Protein AF-A0A3M1MAS2-F1 (afdb_monomer)

Solvent-accessible surface area (backbone atoms only — not comparable to full-atom values): 4054 Å² total; per-residue (Å²): 78,68,56,68,86,80,51,50,42,97,76,38,66,40,21,29,66,73,83,62,44,31,86,79,58,33,86,43,50,86,67,67,86,81,50,38,32,38,59,30,70,51,73,63,61,75,88,81,83,82,85,78,88,78,81,81,80,88,75,92,128

Sequence (61 aa):
DADGDGIPNYLDPDSDGDGIPDKDEGTGDSDRDGIPNYLDPDNGATSTTYRVFLPLVTRSR

Foldseek 3Di:
DLCPPPDPLVRDQQQNPLPDGCVRQDQPQQQPPPHGRSNDSCSPVPPPPPDDDDPDDPDDD

Mean predicted aligned error: 9.86 Å

Radius of gyration: 16.24 Å; Cα contacts (8 Å, |Δi|>4): 68; chains: 1; bounding box: 22×23×54 Å

pLDDT: mean 80.98, std 18.61, range [45.5, 96.88]

Structure (mmCIF, N/CA/C/O backbone):
data_AF-A0A3M1MAS2-F1
#
_entry.id   AF-A0A3M1MAS2-F1
#
loop_
_atom_site.group_PDB
_atom_site.id
_atom_site.type_symbol
_atom_site.label_atom_id
_atom_site.label_alt_id
_atom_site.label_comp_id
_atom_site.label_asym_id
_atom_site.label_entity_id
_atom_site.label_seq_id
_atom_site.pdbx_PDB_ins_code
_atom_site.Cartn_x
_atom_site.Cartn_y
_atom_site.Cartn_z
_atom_site.occupancy
_atom_site.B_iso_or_equiv
_atom_site.auth_seq_id
_atom_site.auth_comp_id
_atom_site.auth_asym_id
_atom_site.auth_atom_id
_atom_site.pdbx_PDB_model_num
ATOM 1 N N . ASP A 1 1 ? -10.358 -0.824 3.011 1.00 87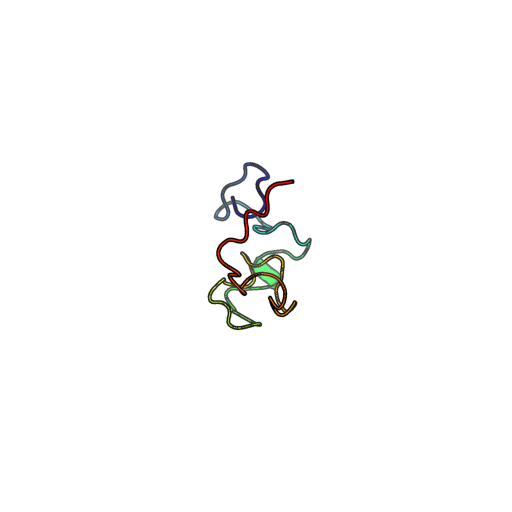.75 1 ASP A N 1
ATOM 2 C CA . ASP A 1 1 ? -9.889 0.369 3.690 1.00 87.75 1 ASP A CA 1
ATOM 3 C C . ASP A 1 1 ? -8.987 -0.151 4.795 1.00 87.75 1 ASP A C 1
ATOM 5 O O . ASP A 1 1 ? -9.523 -0.641 5.791 1.00 87.75 1 ASP A O 1
ATOM 9 N N . ALA A 1 2 ? -7.697 -0.347 4.497 1.00 88.94 2 ALA A N 1
ATOM 10 C CA . ALA A 1 2 ? -6.763 -0.989 5.429 1.00 88.94 2 ALA A CA 1
ATOM 11 C C . ALA A 1 2 ? -6.169 0.038 6.400 1.00 88.94 2 ALA A C 1
ATOM 13 O O . ALA A 1 2 ? -5.991 -0.282 7.575 1.00 88.94 2 ALA A O 1
ATOM 14 N N . ASP A 1 3 ? -5.984 1.271 5.939 1.00 92.06 3 ASP A N 1
ATOM 15 C CA . ASP A 1 3 ? -5.515 2.413 6.721 1.00 92.06 3 ASP A CA 1
ATOM 16 C C . ASP A 1 3 ? -6.654 3.207 7.403 1.00 92.06 3 ASP A C 1
ATOM 18 O O . ASP A 1 3 ? -6.434 3.905 8.398 1.00 92.06 3 ASP A O 1
ATOM 22 N N . GLY A 1 4 ? -7.902 3.037 6.956 1.00 94.19 4 GLY A N 1
ATOM 23 C CA . GLY A 1 4 ? -9.081 3.664 7.550 1.00 94.19 4 GLY A CA 1
ATOM 24 C C . GLY A 1 4 ? -9.355 5.083 7.048 1.00 94.19 4 GLY A C 1
ATOM 25 O O . GLY A 1 4 ? -10.028 5.841 7.761 1.00 94.19 4 GLY A O 1
ATOM 26 N N . ASP A 1 5 ? -8.840 5.473 5.878 1.00 93.38 5 ASP A N 1
ATOM 27 C CA . ASP A 1 5 ? -8.998 6.820 5.315 1.00 93.38 5 ASP A CA 1
ATOM 28 C C . ASP A 1 5 ? -10.344 7.042 4.584 1.00 93.38 5 ASP A C 1
ATOM 30 O O . ASP A 1 5 ? -10.748 8.180 4.302 1.00 93.38 5 ASP A O 1
ATOM 34 N N . GLY A 1 6 ? -11.101 5.964 4.356 1.00 95.69 6 GLY A N 1
ATOM 35 C CA . GLY A 1 6 ? -12.395 5.967 3.676 1.00 95.69 6 GLY A CA 1
ATOM 36 C C . GLY A 1 6 ? -12.331 5.698 2.168 1.00 95.69 6 GLY A C 1
ATOM 37 O O . GLY A 1 6 ? -13.386 5.685 1.514 1.00 95.69 6 GLY A O 1
ATOM 38 N N . ILE A 1 7 ? -11.148 5.451 1.610 1.00 95.19 7 ILE A N 1
ATOM 39 C CA . ILE A 1 7 ? -10.915 4.988 0.247 1.00 95.19 7 ILE A CA 1
ATOM 40 C C . ILE A 1 7 ? -10.829 3.450 0.269 1.00 95.19 7 ILE A C 1
ATOM 42 O O . ILE A 1 7 ? -10.151 2.821 1.077 1.00 95.19 7 ILE A O 1
ATOM 46 N N . PRO A 1 8 ? -11.590 2.742 -0.583 1.00 96.62 8 PRO A N 1
ATOM 47 C CA . PRO A 1 8 ? -11.417 1.299 -0.698 1.00 96.62 8 PRO A CA 1
ATOM 48 C C . PRO A 1 8 ? -10.040 0.965 -1.290 1.00 96.62 8 PRO A C 1
ATOM 50 O O . PRO A 1 8 ? -9.738 1.491 -2.349 1.00 96.62 8 PRO A O 1
ATOM 53 N N . ASN A 1 9 ? -9.307 -0.006 -0.728 1.0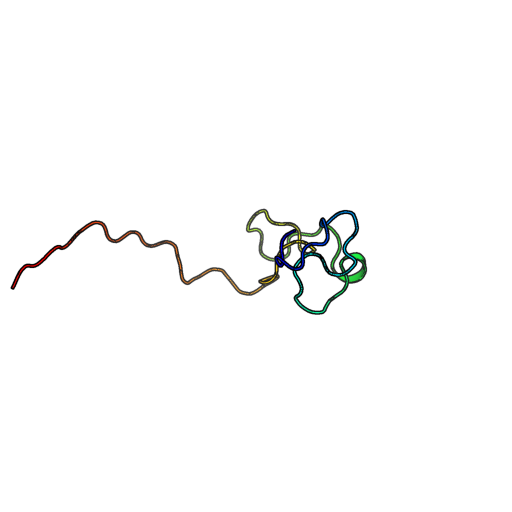0 95.31 9 ASN A N 1
ATOM 54 C CA . ASN A 1 9 ? -7.964 -0.433 -1.185 1.00 95.31 9 ASN A CA 1
ATOM 55 C C . ASN A 1 9 ? -7.821 -0.586 -2.712 1.00 95.31 9 ASN A C 1
ATOM 57 O O . ASN A 1 9 ? -6.809 -0.255 -3.297 1.00 95.31 9 ASN A O 1
ATOM 61 N N . TYR A 1 10 ? -8.853 -1.061 -3.419 1.00 94.12 10 TYR A N 1
ATOM 62 C CA . TYR A 1 10 ? -8.782 -1.207 -4.884 1.00 94.12 10 TYR A CA 1
ATOM 63 C C . TYR A 1 10 ? -8.798 0.130 -5.664 1.00 94.12 10 TYR A C 1
ATOM 65 O O . TYR A 1 10 ? -8.678 0.123 -6.892 1.00 94.12 10 TYR A O 1
ATOM 73 N N . LEU A 1 11 ? -9.024 1.251 -4.978 1.00 96.88 11 LEU A N 1
ATOM 74 C CA . LEU A 1 11 ? -8.987 2.632 -5.471 1.00 96.88 11 LEU A CA 1
ATOM 75 C C . LEU A 1 11 ? -7.914 3.473 -4.770 1.00 96.88 11 LEU A C 1
ATOM 77 O O . LEU A 1 11 ? -7.722 4.623 -5.171 1.00 96.88 11 LEU A O 1
ATOM 81 N N . ASP A 1 12 ? -7.271 2.927 -3.746 1.00 96.88 12 ASP A N 1
ATOM 82 C CA . ASP A 1 12 ? -6.271 3.615 -2.950 1.00 96.88 12 ASP A CA 1
ATOM 83 C C . ASP A 1 12 ? -4.883 3.421 -3.581 1.00 96.88 12 ASP A C 1
ATOM 85 O O . ASP A 1 12 ? -4.542 2.298 -3.952 1.00 96.88 12 ASP A O 1
ATOM 89 N N . PRO A 1 13 ? -4.109 4.489 -3.835 1.00 96.50 13 PRO A N 1
ATOM 90 C CA . PRO A 1 13 ? -2.724 4.356 -4.272 1.00 96.50 13 PRO A CA 1
ATOM 91 C C . PRO A 1 13 ? -1.722 3.971 -3.164 1.00 96.50 13 PRO A C 1
ATOM 93 O O . PRO A 1 13 ? -0.572 3.712 -3.532 1.00 96.50 13 PRO A O 1
ATOM 96 N N . ASP A 1 14 ? -2.118 4.021 -1.889 1.00 96.31 14 ASP A N 1
ATOM 97 C CA . ASP A 1 14 ? -1.314 3.769 -0.676 1.00 96.31 14 ASP A CA 1
ATOM 98 C C . ASP A 1 14 ? -2.217 3.099 0.382 1.00 96.31 14 ASP A C 1
ATOM 100 O O . ASP A 1 14 ? -2.636 3.710 1.360 1.00 96.31 14 ASP A O 1
ATOM 104 N N . SER A 1 15 ? -2.614 1.854 0.108 1.00 96.75 15 SER A N 1
ATOM 105 C CA . SER A 1 15 ? -3.737 1.158 0.751 1.00 96.75 15 SER A CA 1
ATOM 106 C C . SER A 1 15 ? -3.580 0.923 2.258 1.00 96.75 15 SER A C 1
ATOM 108 O O . SER A 1 15 ? -4.589 0.666 2.927 1.00 96.75 15 SER A O 1
ATOM 110 N N . ASP A 1 16 ? -2.355 0.927 2.784 1.00 94.94 16 ASP A N 1
ATOM 111 C CA . ASP A 1 16 ? -2.039 0.778 4.210 1.00 94.94 16 ASP A CA 1
ATOM 112 C C . ASP A 1 16 ? -1.494 2.062 4.863 1.00 94.94 16 ASP A C 1
ATOM 114 O O . ASP A 1 16 ? -1.333 2.110 6.091 1.00 94.94 16 ASP A O 1
ATOM 118 N N . GLY A 1 17 ? -1.323 3.129 4.076 1.00 94.88 17 GLY A N 1
ATOM 119 C CA . GLY A 1 17 ? -1.005 4.469 4.546 1.00 94.88 17 GLY A CA 1
ATOM 120 C C . GLY A 1 17 ? 0.390 4.592 5.157 1.00 94.88 17 GLY A C 1
ATOM 121 O O . GLY A 1 17 ? 0.611 5.466 6.010 1.00 94.88 17 GLY A O 1
ATOM 122 N N . ASP A 1 18 ? 1.330 3.727 4.773 1.00 92.19 18 ASP A N 1
ATOM 123 C CA . ASP A 1 18 ? 2.705 3.744 5.280 1.00 92.19 18 ASP A CA 1
ATOM 124 C C . ASP A 1 18 ? 3.595 4.793 4.567 1.00 92.19 18 ASP A C 1
ATOM 126 O O . ASP A 1 18 ? 4.671 5.171 5.059 1.00 92.19 18 ASP A O 1
ATOM 130 N N . GLY A 1 19 ? 3.096 5.353 3.457 1.00 92.38 19 GLY A N 1
ATOM 131 C CA . GLY A 1 19 ? 3.752 6.373 2.644 1.00 92.38 19 GLY A CA 1
ATOM 132 C C . GLY A 1 19 ? 4.547 5.825 1.454 1.00 92.38 19 GLY A C 1
ATOM 133 O O . GLY A 1 19 ? 5.225 6.610 0.770 1.00 92.38 19 GLY A O 1
ATOM 134 N N . ILE A 1 20 ? 4.491 4.518 1.194 1.00 90.94 20 ILE A N 1
ATOM 135 C CA . ILE A 1 20 ? 5.037 3.843 0.019 1.00 90.94 20 ILE A CA 1
ATOM 136 C C . ILE A 1 20 ? 3.865 3.444 -0.891 1.00 90.94 20 ILE A C 1
ATOM 138 O O . ILE A 1 20 ? 2.989 2.705 -0.489 1.00 90.94 20 ILE A O 1
ATOM 142 N N . PRO A 1 21 ? 3.828 3.882 -2.163 1.00 95.88 21 PRO A N 1
ATOM 143 C CA . PRO A 1 21 ? 2.713 3.526 -3.038 1.00 95.88 21 PRO A CA 1
ATOM 144 C C . PRO A 1 21 ? 2.619 2.013 -3.308 1.00 95.88 21 PRO A C 1
ATOM 146 O O . PRO A 1 21 ? 3.637 1.413 -3.671 1.00 95.88 21 PRO A O 1
ATOM 149 N N . ASP A 1 22 ? 1.402 1.457 -3.374 1.00 95.62 22 ASP A N 1
ATOM 150 C CA . ASP A 1 22 ? 1.109 0.031 -3.645 1.00 95.62 22 ASP A CA 1
ATOM 151 C C . ASP A 1 22 ? 1.893 -0.534 -4.847 1.00 95.62 22 ASP A C 1
ATOM 153 O O . ASP A 1 22 ? 2.295 -1.701 -4.907 1.00 95.62 22 ASP A O 1
ATOM 157 N N . LYS A 1 23 ? 2.107 0.310 -5.868 1.00 96.31 23 LYS A N 1
ATOM 158 C CA . LYS A 1 23 ? 2.831 -0.040 -7.103 1.00 96.31 23 LYS A CA 1
ATOM 159 C C . LYS A 1 23 ? 4.318 -0.342 -6.881 1.00 96.31 23 LYS A C 1
ATOM 161 O O . LYS A 1 23 ? 4.914 -1.027 -7.713 1.00 96.31 23 LYS A O 1
ATOM 166 N N . ASP A 1 24 ? 4.913 0.234 -5.843 1.00 95.50 24 ASP A N 1
ATOM 167 C CA . ASP A 1 24 ? 6.332 0.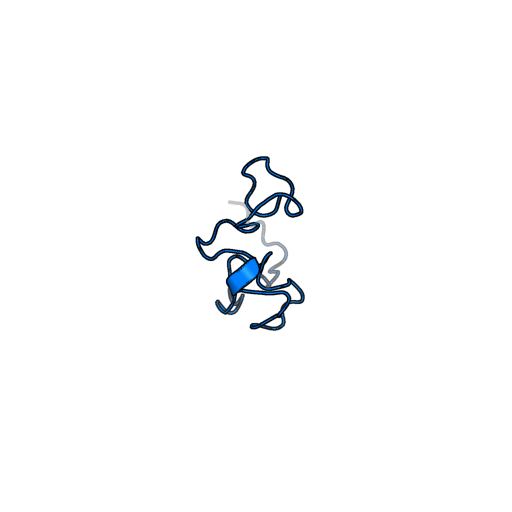114 -5.516 1.00 95.50 24 ASP A CA 1
ATOM 168 C C . ASP A 1 24 ? 6.564 -1.038 -4.524 1.00 95.50 24 ASP A C 1
ATOM 170 O O . ASP A 1 24 ? 7.603 -1.696 -4.593 1.00 95.50 24 ASP A O 1
ATOM 174 N N . GLU A 1 25 ? 5.577 -1.351 -3.684 1.00 94.31 25 GLU A N 1
ATOM 175 C CA . GLU A 1 25 ? 5.602 -2.489 -2.758 1.00 94.31 25 GLU A CA 1
ATOM 176 C C . GLU A 1 25 ? 5.267 -3.827 -3.424 1.00 94.31 25 GLU A C 1
ATOM 178 O O . GLU A 1 25 ? 5.926 -4.850 -3.198 1.00 94.31 25 GLU A O 1
ATOM 183 N N . GLY A 1 26 ? 4.245 -3.811 -4.284 1.00 93.44 26 GLY A N 1
ATOM 184 C CA . GLY A 1 26 ? 3.750 -4.972 -5.007 1.00 93.44 26 GLY A CA 1
ATOM 185 C C . GLY A 1 26 ? 3.008 -5.992 -4.138 1.00 93.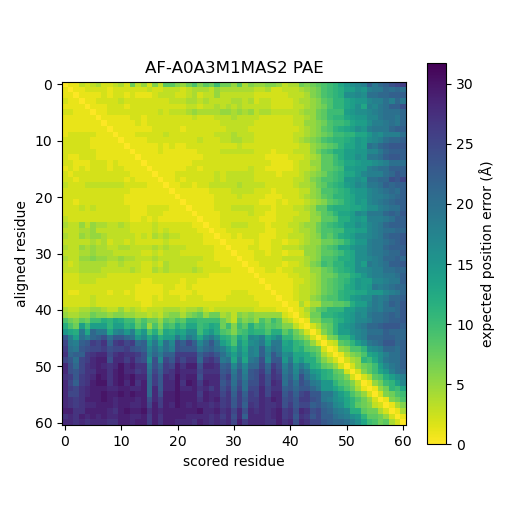44 26 GLY A C 1
ATOM 186 O O . GLY A 1 26 ? 2.739 -5.806 -2.960 1.00 93.44 26 GLY A O 1
ATOM 187 N N . THR A 1 27 ? 2.669 -7.132 -4.741 1.00 94.81 27 THR A N 1
ATOM 188 C CA . THR A 1 27 ? 1.879 -8.199 -4.095 1.00 94.81 27 THR A CA 1
ATOM 189 C C . THR A 1 27 ? 2.746 -9.226 -3.358 1.00 94.81 27 THR A C 1
ATOM 191 O O . THR A 1 27 ? 2.378 -10.402 -3.286 1.00 94.81 27 THR A O 1
ATOM 194 N N . GLY A 1 28 ? 3.953 -8.827 -2.953 1.00 93.94 28 GLY A N 1
ATOM 195 C CA . GLY A 1 28 ? 4.849 -9.662 -2.157 1.00 93.94 28 GLY A CA 1
ATOM 196 C C . GLY A 1 28 ? 4.306 -9.872 -0.748 1.00 93.94 28 GLY A C 1
ATOM 197 O O . GLY A 1 28 ? 3.262 -9.339 -0.406 1.00 93.94 28 GLY A O 1
ATOM 198 N N . ASP A 1 29 ? 5.017 -10.668 0.034 1.00 91.31 29 ASP A N 1
ATOM 199 C CA . ASP A 1 29 ? 4.785 -10.848 1.468 1.00 91.31 29 ASP A CA 1
ATOM 200 C C . ASP A 1 29 ? 6.181 -11.027 2.082 1.00 91.31 29 ASP A C 1
ATOM 202 O O . ASP A 1 29 ? 6.781 -12.114 2.042 1.00 91.31 29 ASP A O 1
ATOM 206 N N . SER A 1 30 ? 6.795 -9.897 2.433 1.00 89.88 30 SER A N 1
ATOM 207 C CA . SER A 1 30 ? 8.213 -9.819 2.792 1.00 89.88 30 SER A CA 1
ATOM 208 C C . SER A 1 30 ? 8.505 -10.527 4.111 1.00 89.88 30 SER A C 1
ATOM 210 O O . SER A 1 30 ? 9.570 -11.143 4.256 1.00 89.88 30 SER A O 1
ATOM 212 N N . ASP A 1 31 ? 7.578 -10.449 5.063 1.00 87.62 31 ASP A N 1
ATOM 213 C CA . ASP A 1 31 ? 7.741 -10.942 6.428 1.00 87.62 31 ASP A CA 1
ATOM 214 C C . ASP A 1 31 ? 7.029 -12.291 6.680 1.00 87.62 31 ASP A C 1
ATOM 216 O O . ASP A 1 31 ? 7.373 -13.005 7.631 1.00 87.62 31 ASP A O 1
ATOM 220 N N . ARG A 1 32 ? 6.193 -12.724 5.726 1.00 90.50 32 ARG A N 1
ATOM 221 C CA . ARG A 1 32 ? 5.487 -14.011 5.662 1.00 90.50 32 ARG A CA 1
ATOM 222 C C . ARG A 1 32 ? 4.384 -14.156 6.697 1.00 90.50 32 ARG A C 1
ATOM 224 O O . ARG A 1 32 ? 4.172 -15.270 7.200 1.00 90.50 32 ARG A O 1
ATOM 231 N N . ASP A 1 33 ? 3.697 -13.071 7.017 1.00 87.88 33 ASP A N 1
ATOM 232 C CA . ASP A 1 33 ? 2.557 -13.084 7.929 1.00 87.88 33 ASP A CA 1
ATOM 233 C C . ASP A 1 33 ? 1.217 -13.417 7.228 1.00 87.88 33 ASP A C 1
ATOM 235 O O . ASP A 1 33 ? 0.235 -13.793 7.884 1.00 87.88 33 ASP A O 1
ATOM 239 N N . GLY A 1 34 ? 1.212 -13.423 5.888 1.00 90.38 34 GLY A N 1
ATOM 240 C CA . GLY A 1 34 ? 0.060 -13.723 5.041 1.00 90.38 34 GLY A CA 1
ATOM 241 C C . GLY A 1 34 ? -0.729 -12.497 4.578 1.00 90.38 34 GLY A C 1
ATOM 242 O O . GLY A 1 34 ? -1.754 -12.674 3.905 1.00 90.38 34 GLY A O 1
ATOM 243 N N . ILE A 1 35 ? -0.276 -11.292 4.912 1.00 91.44 35 ILE A N 1
ATOM 244 C CA . ILE A 1 35 ? -0.769 -10.018 4.401 1.00 91.44 35 ILE A CA 1
ATOM 245 C C . ILE A 1 35 ? 0.151 -9.595 3.244 1.00 91.44 35 ILE A C 1
ATOM 247 O O . ILE A 1 35 ? 1.372 -9.642 3.356 1.00 91.44 35 ILE A O 1
ATOM 251 N N . PRO A 1 36 ? -0.396 -9.267 2.060 1.00 93.88 36 PRO A N 1
ATOM 252 C CA . PRO A 1 36 ? 0.425 -8.717 0.992 1.00 93.88 36 PRO A CA 1
ATOM 253 C C . PRO A 1 36 ? 1.037 -7.376 1.399 1.00 93.88 36 PRO A C 1
ATOM 255 O O . PRO A 1 36 ? 0.329 -6.584 2.000 1.00 93.88 36 PRO A O 1
ATOM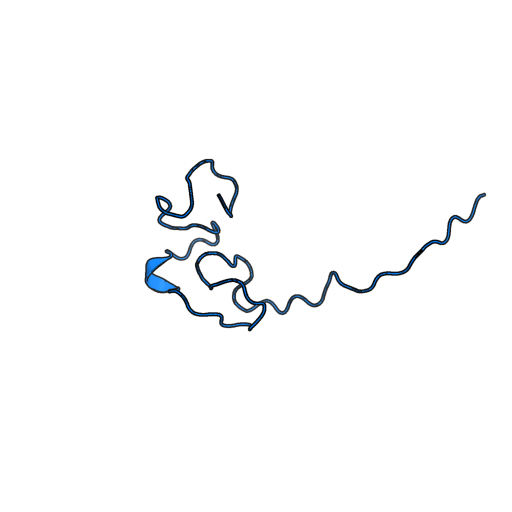 258 N N . ASN A 1 37 ? 2.264 -7.093 0.957 1.00 93.31 37 ASN A N 1
ATOM 259 C CA . ASN A 1 37 ? 3.003 -5.866 1.271 1.00 93.31 37 ASN A CA 1
ATOM 260 C C . ASN A 1 37 ? 2.155 -4.592 1.132 1.00 93.31 37 ASN A C 1
ATOM 262 O O . ASN A 1 37 ? 2.070 -3.851 2.084 1.00 93.31 37 ASN A O 1
ATOM 266 N N . TYR A 1 38 ? 1.444 -4.415 0.008 1.00 95.19 38 TYR A N 1
ATOM 267 C CA . TYR A 1 38 ? 0.560 -3.255 -0.225 1.00 95.19 38 TYR A CA 1
ATOM 268 C C . TYR A 1 38 ? -0.648 -3.133 0.726 1.00 95.19 38 TYR A C 1
ATOM 270 O O . TYR A 1 38 ? -1.526 -2.308 0.519 1.00 95.19 38 TYR A O 1
ATOM 278 N N . LEU A 1 39 ? -0.811 -4.049 1.676 1.00 95.88 39 LEU A N 1
ATOM 279 C CA . LEU A 1 39 ? -1.857 -4.053 2.699 1.00 95.88 39 LEU A CA 1
ATOM 280 C C . LEU A 1 39 ? -1.258 -4.206 4.103 1.00 95.88 39 LEU A C 1
ATOM 282 O O . LEU A 1 39 ? -2.021 -4.427 5.050 1.00 95.88 39 LEU A O 1
ATOM 286 N N . ASP A 1 40 ? 0.068 -4.186 4.214 1.00 91.75 40 ASP A N 1
ATOM 287 C CA . ASP A 1 40 ? 0.836 -4.525 5.403 1.00 91.75 40 ASP A CA 1
ATOM 288 C C . ASP A 1 40 ? 1.643 -3.299 5.867 1.00 91.75 40 ASP A C 1
ATOM 290 O O . ASP A 1 40 ? 2.798 -3.122 5.472 1.00 91.75 40 ASP A O 1
ATOM 294 N N . PRO A 1 41 ? 1.095 -2.494 6.795 1.00 88.38 41 PRO A N 1
ATOM 295 C CA . PRO A 1 41 ? 1.779 -1.305 7.299 1.00 88.38 41 PRO A CA 1
ATOM 296 C C . PRO A 1 41 ? 3.038 -1.638 8.121 1.00 88.38 41 PRO A C 1
ATOM 298 O O . PRO A 1 41 ? 3.780 -0.738 8.535 1.00 88.38 41 PRO A O 1
ATOM 301 N N . ASP A 1 42 ? 3.271 -2.916 8.430 1.00 81.56 42 ASP A N 1
ATOM 302 C CA . ASP A 1 42 ? 4.414 -3.428 9.162 1.00 81.56 42 ASP A CA 1
ATOM 303 C C . ASP A 1 42 ? 5.348 -4.310 8.316 1.00 81.56 42 ASP A C 1
ATOM 305 O O . ASP A 1 42 ? 6.150 -5.014 8.919 1.00 81.56 42 ASP A O 1
ATOM 309 N N . ASN A 1 43 ? 5.360 -4.160 6.978 1.00 69.38 43 ASN A N 1
ATOM 310 C CA . ASN A 1 43 ? 6.179 -4.811 5.921 1.00 69.38 43 ASN A CA 1
ATOM 311 C C . ASN A 1 43 ? 7.682 -5.076 6.256 1.00 69.38 43 ASN A C 1
ATOM 313 O O . ASN A 1 43 ? 8.613 -4.564 5.623 1.00 69.38 43 ASN A O 1
ATOM 317 N N . GLY A 1 44 ? 7.965 -5.889 7.282 1.00 67.81 44 GLY A N 1
ATOM 318 C CA . GLY A 1 44 ? 9.297 -6.204 7.826 1.00 67.81 44 GLY A CA 1
ATOM 319 C C . GLY A 1 44 ? 9.507 -5.966 9.334 1.00 67.81 44 GLY A C 1
ATOM 320 O O . GLY A 1 44 ? 10.522 -6.406 9.892 1.00 67.81 44 GLY A O 1
ATOM 321 N N . ALA A 1 45 ? 8.587 -5.308 10.033 1.00 61.72 45 ALA A N 1
ATOM 322 C CA . ALA A 1 45 ? 8.563 -5.236 11.484 1.00 61.72 45 ALA A CA 1
ATOM 323 C C . ALA A 1 45 ? 7.974 -6.535 12.035 1.00 61.72 45 ALA A C 1
ATOM 325 O O . ALA A 1 45 ? 6.783 -6.652 12.263 1.00 61.72 45 ALA A O 1
ATOM 326 N N . THR A 1 46 ? 8.851 -7.507 12.312 1.00 57.44 46 THR A N 1
ATOM 327 C CA . THR A 1 46 ? 8.489 -8.766 12.976 1.00 57.44 46 THR A CA 1
ATOM 328 C C . THR A 1 46 ? 7.428 -8.520 14.052 1.00 57.44 46 THR A C 1
ATOM 330 O O . THR A 1 46 ? 7.738 -7.897 15.076 1.00 57.44 46 THR A O 1
ATOM 333 N N . SER A 1 47 ? 6.204 -9.005 13.839 1.00 55.56 47 SER A N 1
ATOM 334 C CA . SER A 1 47 ? 5.106 -8.931 14.805 1.00 55.56 47 SER A CA 1
ATOM 335 C C . SER A 1 47 ? 5.445 -9.757 16.056 1.00 55.56 47 SER A C 1
ATOM 337 O O . SER A 1 47 ? 4.993 -10.878 16.271 1.00 55.56 47 SER A O 1
ATOM 339 N N . THR A 1 48 ? 6.332 -9.232 16.904 1.00 50.72 48 THR A N 1
ATOM 340 C CA . THR A 1 48 ? 6.826 -9.900 18.118 1.00 50.72 48 THR A CA 1
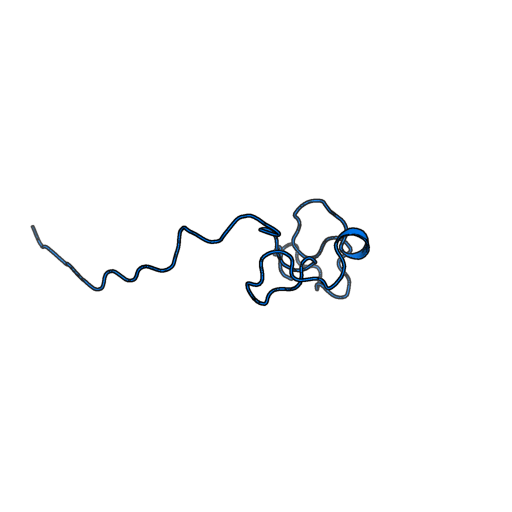ATOM 341 C C . THR A 1 48 ? 6.042 -9.476 19.361 1.00 50.72 48 THR A C 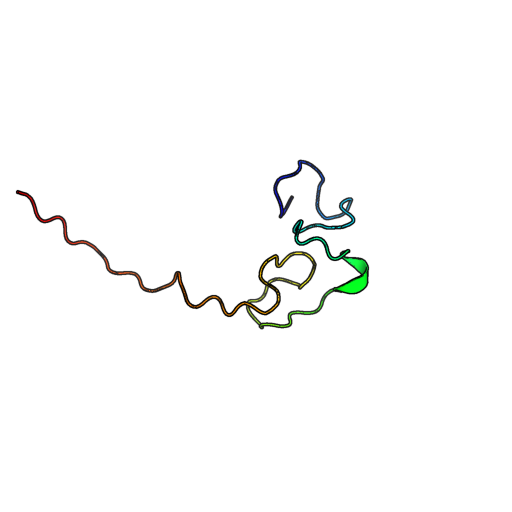1
ATOM 343 O O . THR A 1 48 ? 6.327 -9.957 20.455 1.00 50.72 48 THR A O 1
ATOM 346 N N . THR A 1 49 ? 5.023 -8.615 19.275 1.00 52.34 49 THR A N 1
ATOM 347 C CA . THR A 1 49 ? 4.467 -8.024 20.512 1.00 52.34 49 THR A CA 1
ATOM 348 C C . THR A 1 49 ? 3.058 -8.450 20.917 1.00 52.34 49 THR A C 1
ATOM 350 O O . THR A 1 49 ? 2.701 -8.212 22.066 1.00 52.34 49 THR A O 1
ATOM 353 N N . TYR A 1 50 ? 2.277 -9.194 20.123 1.00 47.62 50 TYR A N 1
ATOM 354 C CA . TYR A 1 50 ? 0.867 -9.400 20.510 1.00 47.62 50 TYR A CA 1
ATOM 355 C C . TYR A 1 50 ? 0.278 -10.809 20.416 1.00 47.62 50 TYR A C 1
ATOM 357 O O . TYR A 1 50 ? -0.928 -10.914 20.243 1.00 47.62 50 TYR A O 1
ATOM 365 N N . ARG A 1 51 ? 1.025 -11.909 20.630 1.00 57.50 51 ARG A N 1
ATOM 366 C CA . ARG A 1 51 ? 0.393 -13.242 20.839 1.00 57.50 51 ARG A CA 1
ATOM 367 C C . ARG A 1 51 ? 1.011 -14.139 21.916 1.00 57.50 51 ARG A C 1
ATOM 369 O O . ARG A 1 51 ? 1.274 -15.313 21.685 1.00 57.50 51 ARG A O 1
ATOM 376 N N . VAL A 1 52 ? 1.083 -13.644 23.152 1.00 46.06 52 VAL A N 1
ATOM 377 C CA . VAL A 1 52 ? 0.941 -14.520 24.331 1.00 46.06 52 VAL A CA 1
ATOM 378 C C . VAL A 1 52 ? -0.311 -14.143 25.112 1.00 46.06 52 VAL A C 1
ATOM 380 O O . VAL A 1 52 ? -0.342 -13.193 25.887 1.00 46.06 52 VAL A O 1
ATOM 383 N N . PHE A 1 53 ? -1.363 -14.933 24.901 1.00 58.28 53 PHE A N 1
ATOM 384 C CA . PHE A 1 53 ? -2.457 -15.088 25.850 1.00 58.28 53 PHE A CA 1
ATOM 385 C C . PHE A 1 53 ? -1.879 -15.457 27.229 1.00 58.28 53 PHE A C 1
ATOM 387 O O . PHE A 1 53 ? -1.461 -16.596 27.428 1.00 58.28 53 PHE A O 1
ATOM 394 N N . LEU A 1 54 ? -1.913 -14.547 28.206 1.00 45.50 54 LEU A N 1
ATOM 395 C CA . LEU A 1 54 ? -2.123 -14.971 29.592 1.00 45.50 54 LEU A CA 1
ATOM 396 C C . LEU A 1 54 ? -3.632 -14.901 29.879 1.00 45.50 54 LEU A C 1
ATOM 398 O O . LEU A 1 54 ? -4.184 -13.799 29.913 1.00 45.50 54 LEU A O 1
ATOM 402 N N . PRO A 1 55 ? -4.329 -16.036 30.087 1.00 50.38 55 PRO A N 1
ATOM 403 C CA . PRO A 1 55 ? -5.699 -16.018 30.576 1.00 50.38 55 PRO A CA 1
ATOM 404 C C . PRO A 1 55 ? -5.712 -15.710 32.086 1.00 50.38 55 PRO A C 1
ATOM 406 O O . PRO A 1 55 ? -4.904 -16.244 32.838 1.00 50.38 55 PRO A O 1
ATOM 409 N N . LEU A 1 56 ? -6.642 -14.841 32.502 1.00 53.19 56 LEU A N 1
ATOM 410 C CA . LEU A 1 56 ? -7.115 -14.543 33.867 1.00 53.19 56 LEU A CA 1
ATOM 411 C C . LEU A 1 56 ? -6.118 -14.648 35.044 1.00 53.19 56 LEU A C 1
ATOM 413 O O . LEU A 1 56 ? -5.905 -15.723 35.597 1.00 53.19 56 LEU A O 1
ATOM 417 N N . VAL A 1 57 ? -5.785 -13.495 35.637 1.00 52.53 57 VAL A N 1
ATOM 418 C CA . VAL A 1 57 ? -5.887 -13.355 37.101 1.00 52.53 57 VAL A CA 1
ATOM 419 C C . VAL A 1 57 ? -6.604 -12.046 37.428 1.00 52.5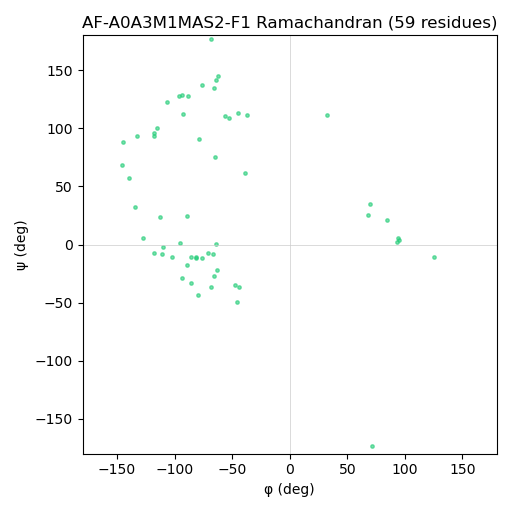3 57 VAL A C 1
ATOM 421 O O . VAL A 1 57 ? -5.998 -10.992 37.593 1.00 52.53 57 VAL A O 1
ATOM 424 N N . THR A 1 58 ? -7.924 -12.123 37.596 1.00 56.97 58 THR A N 1
ATOM 425 C CA . THR A 1 58 ? -8.599 -11.295 38.598 1.00 56.97 58 THR A CA 1
ATOM 426 C C . THR A 1 58 ? -7.942 -11.576 39.945 1.00 56.97 58 THR A C 1
ATOM 428 O O . THR A 1 58 ? -8.138 -12.652 40.510 1.00 56.97 58 THR A O 1
ATOM 431 N N . ARG A 1 59 ? -7.199 -10.617 40.500 1.00 49.72 59 ARG A N 1
ATOM 432 C CA . ARG A 1 59 ? -6.980 -10.574 41.946 1.00 49.72 59 ARG A CA 1
ATOM 433 C C . ARG A 1 59 ? -7.553 -9.281 42.498 1.00 49.72 59 ARG A C 1
ATOM 435 O O . ARG A 1 59 ? -6.935 -8.229 42.483 1.00 49.72 59 ARG A O 1
ATOM 442 N N . SER A 1 60 ? -8.783 -9.428 42.971 1.00 46.62 60 SER A N 1
ATOM 443 C CA . SER A 1 60 ? -9.401 -8.612 44.007 1.00 46.62 60 SER A CA 1
ATOM 444 C C . SER A 1 60 ? -8.429 -8.387 45.174 1.00 46.62 60 SER A C 1
ATOM 446 O O . SER A 1 60 ? -8.141 -9.339 45.903 1.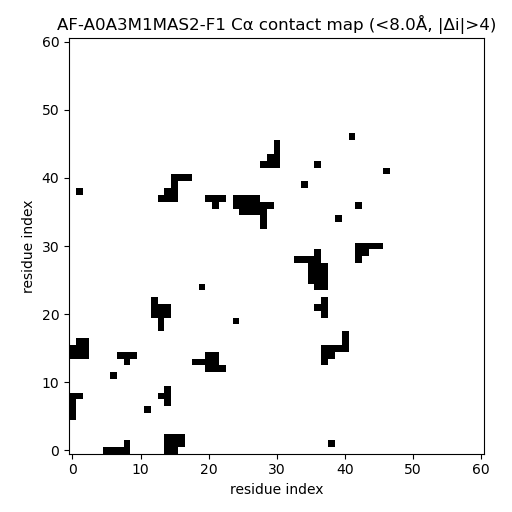00 46.62 60 SER A O 1
ATOM 448 N N . ARG A 1 61 ? -7.980 -7.151 45.379 1.00 49.72 61 ARG A N 1
ATOM 449 C CA . ARG A 1 61 ? -8.286 -6.289 46.537 1.00 49.72 61 ARG A CA 1
ATOM 450 C C . ARG A 1 61 ? -7.456 -5.016 46.470 1.00 49.72 61 ARG A C 1
ATOM 452 O O . ARG A 1 61 ? -6.244 -5.137 46.200 1.00 49.72 61 ARG A O 1
#

Secondary structure (DSSP, 8-state):
--SSSSS-GGG-SSTT-SSS-HHHHTT--SS-SSS-GGG-TTTTS---SS-----------